Protein 1QWE (pdb70)

B-factor: mean 1.43, std 1.86, range [0.2, 11.05]

InterPro domains:
  IPR000719 Protein kinase domain [PS50011] (267-517)
  IPR000980 SH2 domain [PF00017] (148-230)
  IPR000980 SH2 domain [PS50001] (148-245)
  IPR000980 SH2 domain [SM00252] (146-236)
  IPR001245 Serine-threonine/tyrosine-protein kinase, catalytic domain [PF07714] (268-516)
  IPR001245 Serine-threonine/tyrosine-protein kinase, catalytic domain [PR00109] (338-351)
  IPR001245 Serine-threonine/tyrosine-protein kinase, catalytic domain [PR00109] (376-394)
  IPR001245 Serine-threonine/tyrosine-protein kinase, catalytic domain [PR00109] (424-434)
  IPR001245 Serine-threonine/tyrosine-protein kinase, catalytic domain [PR00109] (443-465)
  IPR001245 Serine-threonine/tyrosine-protein kinase, catalytic domain [PR00109] (487-509)
  IPR001452 SH3 domain [PF00018] (87-134)
  IPR001452 SH3 domain [PR00452] (84-94)
  IPR001452 SH3 domain [PR00452] (98-113)
  IPR001452 SH3 domain [PR00452] (115-124)
  IPR001452 SH3 domain [PR00452] (128-140)
  IPR001452 SH3 domain [PS50002] (81-142)
  IPR001452 SH3 domain [SM00326] (84-141)
  IPR008266 Tyrosine-protein kinase, active site [PS00109] (382-394)
  IPR011009 Protein kinase-like domain superfamily [SSF56112] (256-516)
  IPR017441 Protein kinase, ATP binding site [PS00107] (273-295)

Structure (mmCIF, N/CA/C/O backbone):
data_1QWE
#
_entry.id   1QWE
#
_cell.length_a   1.000
_cell.length_b   1.000
_cell.length_c   1.000
_cell.angle_alpha   90.00
_cell.angle_beta   90.00
_cell.angle_gamma   90.00
#
_symmetry.space_group_name_H-M   'P 1'
#
loop_
_entity.id
_entity.type
_entity.pdbx_description
1 polymer 'TYROSINE-PROTEIN KINASE TRANSFORMING PROTEIN SRC'
2 polymer ALA-PRO-PRO-LEU-PRO-PRO-ARG-ASN-ARG-PRO-ARG-LEU
#
loop_
_atom_site.group_PDB
_atom_site.id
_atom_site.type_symbol
_atom_site.label_atom_id
_atom_site.label_alt_id
_atom_site.label_comp_id
_atom_site.la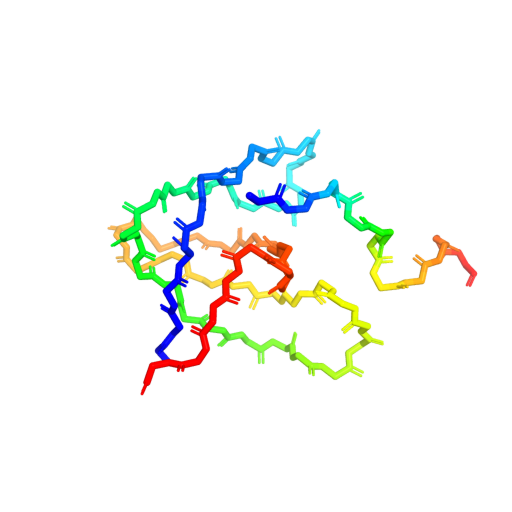bel_asym_id
_atom_site.label_entity_id
_atom_site.label_seq_id
_atom_site.pdbx_PDB_ins_code
_atom_site.Cartn_x
_atom_site.Cartn_y
_atom_site.Cartn_z
_atom_site.occupancy
_atom_site.B_iso_or_equiv
_atom_site.auth_seq_id
_atom_site.auth_comp_id
_atom_site.auth_asym_id
_atom_site.auth_atom_id
_atom_site.pdbx_PDB_model_num
ATOM 1 N N . THR A 1 9 ? 51.884 5.061 11.204 1.00 1.03 9 THR A N 1
ATOM 2 C CA . THR A 1 9 ? 50.639 5.472 10.496 1.00 0.62 9 THR A CA 1
ATOM 3 C C . THR A 1 9 ? 51.004 6.312 9.271 1.00 0.51 9 THR A C 1
ATOM 4 O O . THR A 1 9 ? 51.132 7.518 9.348 1.00 0.69 9 THR A O 1
ATOM 14 N N . PHE A 1 10 ? 51.171 5.686 8.139 1.00 0.40 10 PHE A N 1
ATOM 15 C CA . PHE A 1 10 ? 51.527 6.451 6.911 1.00 0.34 10 PHE A CA 1
ATOM 16 C C . PHE A 1 10 ? 50.287 6.603 6.027 1.00 0.35 10 PHE A C 1
ATOM 17 O O . PHE A 1 10 ? 49.241 6.052 6.308 1.00 0.48 10 PHE A O 1
ATOM 34 N N . VAL A 1 11 ? 50.395 7.346 4.960 1.00 0.34 11 VAL A N 1
ATOM 35 C CA . VAL A 1 11 ? 49.223 7.532 4.060 1.00 0.39 11 VAL A CA 1
ATOM 36 C C . VAL A 1 11 ? 49.687 7.486 2.603 1.00 0.35 11 VAL A C 1
ATOM 37 O O . VAL A 1 11 ? 50.572 8.215 2.201 1.00 0.43 11 VAL A O 1
ATOM 50 N N . ALA A 1 12 ? 49.098 6.635 1.808 1.00 0.38 12 ALA A N 1
ATOM 51 C CA . ALA A 1 12 ? 49.508 6.547 0.379 1.00 0.36 12 ALA A CA 1
ATOM 52 C C . ALA A 1 12 ? 48.972 7.760 -0.381 1.00 0.43 12 ALA A C 1
ATOM 53 O O . ALA A 1 12 ? 47.809 7.825 -0.727 1.00 0.69 12 ALA A O 1
ATOM 60 N N . LEU A 1 13 ? 49.812 8.722 -0.646 1.00 0.43 13 LEU A N 1
ATOM 61 C CA . LEU A 1 13 ? 49.352 9.931 -1.385 1.00 0.58 13 LEU A CA 1
ATOM 62 C C . LEU A 1 13 ? 48.741 9.509 -2.722 1.00 0.53 13 LEU A C 1
ATOM 63 O O . LEU A 1 13 ? 47.745 10.050 -3.160 1.00 0.75 13 LEU A O 1
ATOM 79 N N . TYR A 1 14 ? 49.336 8.551 -3.378 1.00 0.34 14 TYR A N 1
ATOM 80 C CA . TYR A 1 14 ? 48.796 8.099 -4.692 1.00 0.37 14 TYR A CA 1
ATOM 81 C C . TYR A 1 14 ? 48.340 6.644 -4.585 1.00 0.38 14 TYR A C 1
ATOM 82 O O . TYR A 1 14 ? 48.718 5.930 -3.678 1.00 0.58 14 TYR A O 1
ATOM 100 N N . ASP A 1 15 ? 47.543 6.194 -5.514 1.00 0.43 15 ASP A N 1
ATOM 101 C CA . ASP A 1 15 ? 47.081 4.780 -5.474 1.00 0.46 15 ASP A CA 1
ATOM 102 C C . ASP A 1 15 ? 48.196 3.893 -6.024 1.00 0.42 15 ASP A C 1
ATOM 103 O O . ASP A 1 15 ? 48.721 4.138 -7.093 1.00 0.57 15 ASP A O 1
ATOM 112 N N . TYR A 1 16 ? 48.579 2.874 -5.306 1.00 0.39 16 TYR A N 1
ATOM 113 C CA . TYR A 1 16 ? 49.673 2.000 -5.805 1.00 0.34 16 TYR A CA 1
ATOM 114 C C . TYR A 1 16 ? 49.102 0.672 -6.300 1.00 0.37 16 TYR A C 1
ATOM 115 O O . TYR A 1 16 ? 48.370 0.000 -5.601 1.00 0.44 16 TYR A O 1
ATOM 133 N N . GLU A 1 17 ? 49.436 0.291 -7.504 1.00 0.40 17 GLU A N 1
ATOM 134 C CA . GLU A 1 17 ? 48.921 -0.992 -8.058 1.00 0.45 17 GLU A CA 1
ATOM 135 C C . GLU A 1 17 ? 49.974 -2.087 -7.874 1.00 0.47 17 GLU A C 1
ATOM 136 O O . GLU A 1 17 ? 50.913 -2.193 -8.638 1.00 0.77 17 GLU A O 1
ATOM 148 N N . SER A 1 18 ? 49.824 -2.903 -6.868 1.00 0.56 18 SER A N 1
ATOM 149 C CA . SER A 1 18 ? 50.813 -3.992 -6.635 1.00 0.59 18 SER A CA 1
ATOM 150 C C . SER A 1 18 ? 50.974 -4.815 -7.915 1.00 0.49 18 SER A C 1
ATOM 151 O O . SER A 1 18 ? 50.008 -5.188 -8.550 1.00 0.57 18 SER A O 1
ATOM 159 N N . ARG A 1 19 ? 52.188 -5.102 -8.298 1.00 0.59 19 ARG A N 1
ATOM 160 C CA . ARG A 1 19 ? 52.406 -5.902 -9.536 1.00 0.69 19 ARG A CA 1
ATOM 161 C C . ARG A 1 19 ? 52.659 -7.363 -9.157 1.00 0.70 19 ARG A C 1
ATOM 162 O O . ARG A 1 19 ? 52.682 -8.238 -10.000 1.00 0.86 19 ARG A O 1
ATOM 183 N N . THR A 1 20 ? 52.847 -7.635 -7.895 1.00 0.69 20 THR A N 1
ATOM 184 C CA . THR A 1 20 ? 53.097 -9.039 -7.463 1.00 0.82 20 THR A CA 1
ATOM 185 C C . THR A 1 20 ? 52.260 -9.346 -6.220 1.00 0.80 20 THR A C 1
ATOM 186 O O . THR A 1 20 ? 51.591 -8.486 -5.682 1.00 0.82 20 THR A O 1
ATOM 197 N N . GLU A 1 21 ? 52.291 -10.566 -5.759 1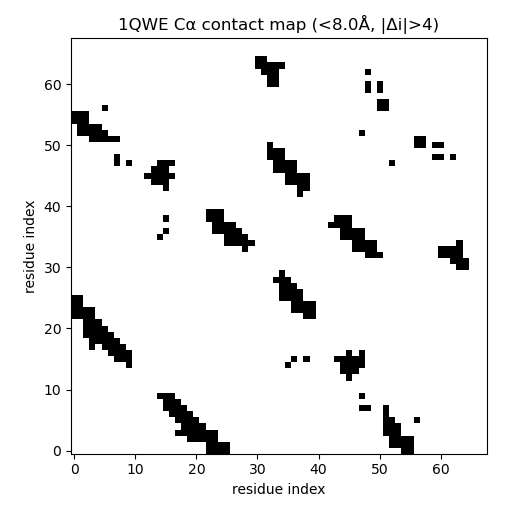.00 0.96 21 GLU A N 1
ATOM 198 C CA . GLU A 1 21 ? 51.496 -10.927 -4.551 1.00 1.03 21 GLU A CA 1
ATOM 199 C C . GLU A 1 21 ? 52.285 -10.566 -3.290 1.00 0.83 21 GLU A C 1
ATOM 200 O O . GLU A 1 21 ? 51.795 -10.686 -2.185 1.00 0.95 21 GLU A O 1
ATOM 212 N N . THR A 1 22 ? 53.505 -10.126 -3.445 1.00 0.70 22 THR A N 1
ATOM 213 C CA . THR A 1 22 ? 54.322 -9.761 -2.254 1.00 0.66 22 THR A CA 1
ATOM 214 C C . THR A 1 22 ? 54.109 -8.283 -1.918 1.00 0.56 22 THR A C 1
ATOM 215 O O . THR A 1 22 ? 54.782 -7.726 -1.075 1.00 0.80 22 THR A O 1
ATOM 226 N N . ASP A 1 23 ? 53.178 -7.643 -2.572 1.00 0.53 23 ASP A N 1
ATOM 227 C CA . ASP A 1 23 ? 52.928 -6.202 -2.286 1.00 0.42 23 ASP A CA 1
ATOM 228 C C . ASP A 1 23 ? 51.422 -5.945 -2.216 1.00 0.45 23 ASP A C 1
ATOM 229 O O . ASP A 1 23 ? 50.629 -6.696 -2.748 1.00 0.59 23 ASP A O 1
ATOM 238 N N . LEU A 1 24 ? 51.021 -4.890 -1.561 1.00 0.41 24 LEU A N 1
ATOM 239 C CA . LEU A 1 24 ? 49.567 -4.587 -1.454 1.00 0.51 24 LEU A CA 1
ATOM 240 C C . LEU A 1 24 ? 49.261 -3.279 -2.186 1.00 0.46 24 LEU A C 1
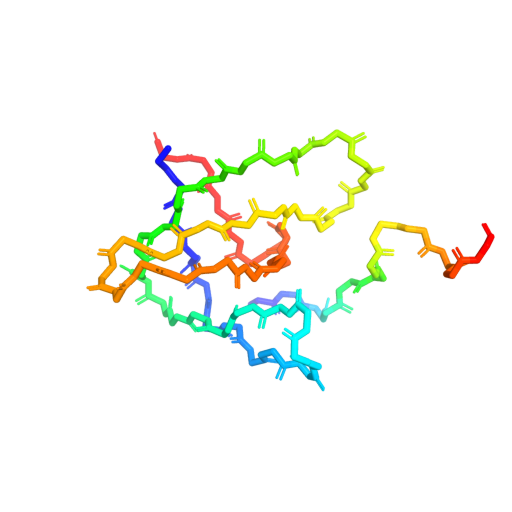ATOM 241 O O . LEU A 1 24 ? 49.922 -2.278 -1.994 1.00 0.58 24 LEU A O 1
ATOM 257 N N . SER A 1 25 ? 48.264 -3.283 -3.026 1.00 0.43 25 SER A N 1
ATOM 258 C CA . SER A 1 25 ? 47.910 -2.046 -3.777 1.00 0.41 25 SER A CA 1
ATOM 259 C C . SER A 1 25 ? 47.052 -1.136 -2.898 1.00 0.43 25 SER A C 1
ATOM 260 O O . SER A 1 25 ? 46.098 -1.574 -2.286 1.00 0.57 25 SER A O 1
ATOM 268 N N . PHE A 1 26 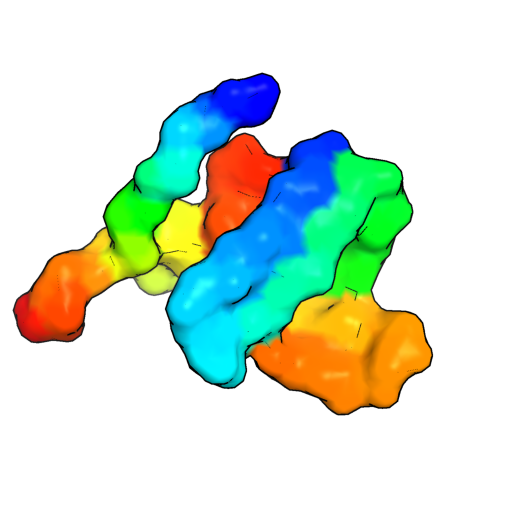? 47.368 0.131 -2.837 1.00 0.38 26 PHE A N 1
ATOM 269 C CA . PHE A 1 26 ? 46.544 1.050 -2.005 1.00 0.43 26 PHE A CA 1
ATOM 270 C C . PHE A 1 26 ? 45.970 2.166 -2.880 1.00 0.46 26 PHE A C 1
ATOM 271 O O . PHE A 1 26 ? 46.161 2.189 -4.079 1.00 0.48 26 PHE A O 1
ATOM 288 N N . LYS A 1 27 ? 45.258 3.087 -2.288 1.00 0.52 27 LYS A N 1
ATOM 289 C CA . LYS A 1 27 ? 44.663 4.196 -3.085 1.00 0.58 27 LYS A CA 1
ATOM 290 C C . LYS A 1 27 ? 45.051 5.540 -2.464 1.00 0.53 27 LYS A C 1
ATOM 291 O O . LYS A 1 27 ? 45.732 5.597 -1.459 1.00 0.54 27 LYS A O 1
ATOM 310 N N . LYS A 1 28 ? 44.623 6.622 -3.054 1.00 0.53 28 LYS A N 1
ATOM 311 C CA . LYS A 1 28 ? 44.967 7.960 -2.499 1.00 0.53 28 LYS A CA 1
ATOM 312 C C . LYS A 1 28 ? 44.123 8.227 -1.251 1.00 0.54 28 LYS A C 1
ATOM 313 O O . LYS A 1 28 ? 42.921 8.390 -1.326 1.00 0.72 28 LYS A O 1
ATOM 332 N N . GLY A 1 29 ? 44.743 8.274 -0.104 1.00 0.51 29 GLY A N 1
ATOM 333 C CA . GLY A 1 29 ? 43.976 8.530 1.147 1.00 0.57 29 GLY A CA 1
ATOM 334 C C . GLY A 1 29 ? 43.871 7.237 1.959 1.00 0.55 29 GLY A C 1
ATOM 335 O O . GLY A 1 29 ? 43.280 7.207 3.020 1.00 0.65 29 GLY A O 1
ATOM 339 N N . GLU A 1 30 ? 44.439 6.167 1.471 1.00 0.48 30 GLU A N 1
ATOM 340 C CA . GLU A 1 30 ? 44.368 4.881 2.220 1.00 0.50 30 GLU A CA 1
ATOM 341 C C . GLU A 1 30 ? 45.450 4.863 3.301 1.00 0.41 30 GLU A C 1
ATOM 342 O O . GLU A 1 30 ? 46.603 5.146 3.044 1.00 0.44 30 GLU A O 1
ATOM 354 N N . ARG A 1 31 ? 45.088 4.533 4.510 1.00 0.49 31 ARG A N 1
ATOM 355 C CA . ARG A 1 31 ? 46.097 4.498 5.605 1.00 0.47 31 ARG A CA 1
ATOM 356 C C . ARG A 1 31 ? 46.834 3.158 5.576 1.00 0.40 31 ARG A C 1
ATOM 357 O O . ARG A 1 31 ? 46.237 2.114 5.404 1.00 0.53 31 ARG A O 1
ATOM 378 N N . LEU A 1 32 ? 48.128 3.178 5.742 1.00 0.36 32 LEU A N 1
ATOM 379 C CA . LEU A 1 32 ? 48.901 1.905 5.724 1.00 0.36 32 LEU A CA 1
ATOM 380 C C . LEU A 1 32 ? 49.873 1.883 6.905 1.00 0.35 32 LEU A C 1
ATOM 381 O O . LEU A 1 32 ? 50.654 2.794 7.095 1.00 0.50 32 LEU A O 1
ATOM 397 N N . GLN A 1 33 ? 49.832 0.850 7.700 1.00 0.29 33 GLN A N 1
ATOM 398 C CA . GLN A 1 33 ? 50.755 0.773 8.866 1.00 0.31 33 GLN A CA 1
ATOM 399 C C . GLN A 1 33 ? 52.145 0.353 8.387 1.00 0.32 33 GLN A C 1
ATOM 400 O O . GLN A 1 33 ? 52.401 -0.809 8.137 1.00 0.57 33 GLN A O 1
ATOM 414 N N . ILE A 1 34 ? 53.045 1.288 8.255 1.00 0.33 34 ILE A N 1
ATOM 415 C CA . ILE A 1 34 ? 54.417 0.939 7.790 1.00 0.34 34 ILE A CA 1
ATOM 416 C C . ILE A 1 34 ? 54.997 -0.154 8.689 1.00 0.36 34 ILE A C 1
ATOM 417 O O . ILE A 1 34 ? 54.659 -0.262 9.851 1.00 0.58 34 ILE A O 1
ATOM 433 N N . VAL A 1 35 ? 55.871 -0.963 8.159 1.00 0.36 35 VAL A N 1
ATOM 434 C CA . VAL A 1 35 ? 56.479 -2.050 8.978 1.00 0.38 35 VAL A CA 1
ATOM 435 C C . VAL A 1 35 ? 58.000 -1.933 8.918 1.00 0.41 35 VAL A C 1
ATOM 436 O O . VAL A 1 35 ? 58.639 -1.490 9.852 1.00 0.51 35 VAL A O 1
ATOM 449 N N . ASN A 1 36 ? 58.582 -2.323 7.822 1.00 0.39 36 ASN A N 1
ATOM 450 C CA . ASN A 1 36 ? 60.062 -2.234 7.688 1.00 0.47 36 ASN A CA 1
ATOM 451 C C . ASN A 1 36 ? 60.408 -1.161 6.656 1.00 0.41 36 ASN A C 1
ATOM 452 O O . ASN A 1 36 ? 60.113 -1.296 5.484 1.00 0.42 36 ASN A O 1
ATOM 463 N N . ASN A 1 37 ? 61.025 -0.093 7.081 1.00 0.45 37 ASN A N 1
ATOM 464 C CA . ASN A 1 37 ? 61.383 0.990 6.124 1.00 0.47 37 ASN A CA 1
ATOM 465 C C . ASN A 1 37 ? 62.880 1.289 6.223 1.00 0.54 37 ASN A C 1
ATOM 466 O O . ASN A 1 37 ? 63.290 2.428 6.318 1.00 0.77 37 ASN A O 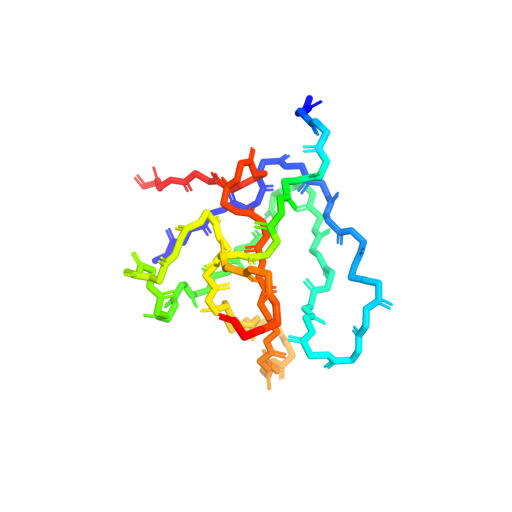1
ATOM 477 N N . THR A 1 38 ? 63.700 0.275 6.200 1.00 0.66 38 THR A N 1
ATOM 478 C CA . THR A 1 38 ? 65.168 0.505 6.291 1.00 0.77 38 THR A CA 1
ATOM 479 C C . THR A 1 38 ? 65.878 -0.298 5.199 1.00 0.97 38 THR A C 1
ATOM 480 O O . THR A 1 38 ? 67.086 -0.422 5.191 1.00 1.31 38 THR A O 1
ATOM 491 N N . GLU A 1 39 ? 65.136 -0.843 4.273 1.00 1.00 39 GLU A N 1
ATOM 492 C CA . GLU A 1 39 ? 65.769 -1.634 3.182 1.00 1.26 39 GLU A CA 1
ATOM 493 C C . GLU A 1 39 ? 66.129 -0.702 2.026 1.00 0.91 39 GLU A C 1
ATOM 494 O O . GLU A 1 39 ? 67.277 -0.578 1.647 1.00 1.43 39 GLU A O 1
ATOM 506 N N . GLY A 1 40 ? 65.156 -0.044 1.467 1.00 0.71 40 GLY A N 1
ATOM 507 C CA . GLY A 1 40 ? 65.436 0.885 0.336 1.00 0.57 40 GLY A CA 1
ATOM 508 C C . GLY A 1 40 ? 64.284 1.880 0.191 1.00 0.46 40 GLY A C 1
ATOM 509 O O . GLY A 1 40 ? 63.870 2.508 1.146 1.00 0.61 40 GLY A O 1
ATOM 513 N N . ASP A 1 41 ? 63.764 2.032 -0.996 1.00 0.38 41 ASP A N 1
ATOM 514 C CA . ASP A 1 41 ? 62.641 2.990 -1.200 1.00 0.37 41 ASP A CA 1
ATOM 515 C C . ASP A 1 41 ? 61.308 2.271 -0.985 1.00 0.35 41 ASP A C 1
ATOM 516 O O . ASP A 1 41 ? 60.272 2.892 -0.861 1.00 0.59 41 ASP A O 1
ATOM 525 N N . TRP A 1 42 ? 61.322 0.968 -0.940 1.00 0.26 42 TRP A N 1
ATOM 526 C CA . TRP A 1 42 ? 60.050 0.221 -0.731 1.00 0.22 42 TRP A CA 1
ATOM 527 C C . TRP A 1 42 ? 60.000 -0.300 0.707 1.00 0.20 42 TRP A C 1
ATOM 528 O O . TRP A 1 42 ? 60.979 -0.785 1.237 1.00 0.25 42 TRP A O 1
ATOM 549 N N . TRP A 1 43 ? 58.866 -0.191 1.343 1.00 0.25 43 TRP A N 1
ATOM 550 C CA . TRP A 1 43 ? 58.745 -0.663 2.751 1.00 0.26 43 TRP A CA 1
ATOM 551 C C . TRP A 1 43 ? 57.597 -1.668 2.857 1.00 0.27 43 TRP A C 1
ATOM 552 O O . TRP A 1 43 ? 56.753 -1.751 1.989 1.00 0.30 43 TRP A O 1
ATOM 573 N N . LEU A 1 44 ? 57.547 -2.426 3.917 1.00 0.27 44 LEU A N 1
ATOM 574 C CA . LEU A 1 44 ? 56.439 -3.409 4.069 1.00 0.30 44 LEU A CA 1
ATOM 575 C C . LEU A 1 44 ? 55.282 -2.742 4.815 1.00 0.32 44 LEU A C 1
ATOM 576 O O . LEU A 1 44 ? 55.410 -2.365 5.962 1.00 0.55 44 LEU A O 1
ATOM 592 N N . ALA A 1 45 ? 54.156 -2.582 4.174 1.00 0.29 45 ALA A N 1
ATOM 593 C CA . ALA A 1 45 ? 53.008 -1.926 4.859 1.00 0.30 45 ALA A CA 1
ATOM 594 C C . ALA A 1 45 ? 51.941 -2.965 5.205 1.00 0.27 45 ALA A C 1
ATOM 595 O O . ALA A 1 45 ? 51.836 -4.000 4.577 1.00 0.36 45 ALA A O 1
ATOM 602 N N . HIS A 1 46 ? 51.144 -2.688 6.201 1.00 0.29 46 HIS A N 1
ATOM 603 C CA . HIS A 1 46 ? 50.075 -3.646 6.597 1.00 0.32 46 HIS A CA 1
ATOM 604 C C . HIS A 1 46 ? 48.719 -2.937 6.532 1.00 0.37 46 HIS A C 1
ATOM 605 O O . HIS A 1 46 ? 48.439 -2.041 7.304 1.00 0.43 46 HIS A O 1
ATOM 619 N N . SER A 1 47 ? 47.876 -3.330 5.617 1.00 0.48 47 SER A N 1
ATOM 620 C CA . SER A 1 47 ? 46.542 -2.676 5.504 1.00 0.62 47 SER A CA 1
ATOM 621 C C . SER A 1 47 ? 45.710 -2.998 6.747 1.00 0.71 47 SER A C 1
ATOM 622 O O . SER A 1 47 ? 45.574 -4.141 7.136 1.00 0.77 47 SER A O 1
ATOM 630 N N . LEU A 1 48 ? 45.150 -1.999 7.372 1.00 0.84 48 LEU A N 1
ATOM 631 C CA . LEU A 1 48 ? 44.327 -2.248 8.588 1.00 1.00 48 LEU A CA 1
ATOM 632 C C . LEU A 1 48 ? 42.871 -2.477 8.179 1.00 1.17 48 LEU A C 1
ATOM 633 O O . LEU A 1 48 ? 42.069 -2.967 8.949 1.00 1.35 48 LEU A O 1
ATOM 649 N N . THR A 1 49 ? 42.522 -2.125 6.972 1.00 1.35 49 THR A N 1
ATOM 650 C CA . THR A 1 49 ? 41.118 -2.324 6.515 1.00 1.57 49 THR A CA 1
ATOM 651 C C . THR A 1 49 ? 40.795 -3.819 6.497 1.00 1.55 49 THR A C 1
ATOM 652 O O . THR A 1 49 ? 39.828 -4.263 7.084 1.00 1.67 49 THR A O 1
ATOM 663 N N . THR A 1 50 ? 41.597 -4.600 5.827 1.00 1.55 50 THR A N 1
ATOM 664 C CA . THR A 1 50 ? 41.336 -6.066 5.773 1.00 1.66 50 THR A CA 1
ATOM 665 C C . THR A 1 50 ? 42.322 -6.793 6.690 1.00 1.43 50 THR A C 1
ATOM 666 O O . THR A 1 50 ? 42.000 -7.798 7.292 1.00 1.78 50 THR A O 1
ATOM 677 N N . GLY A 1 51 ? 43.522 -6.292 6.800 1.00 1.09 51 GLY A N 1
ATOM 678 C CA . GLY A 1 51 ? 44.528 -6.955 7.678 1.00 0.94 51 GLY A CA 1
ATOM 679 C C . GLY A 1 51 ? 45.424 -7.863 6.834 1.00 0.77 51 GLY A C 1
ATOM 680 O O . GLY A 1 51 ? 45.512 -9.053 7.064 1.00 0.95 51 GLY A O 1
ATOM 684 N N . GLN A 1 52 ? 46.091 -7.311 5.856 1.00 0.64 52 GLN A N 1
ATOM 685 C CA . GLN A 1 52 ? 46.981 -8.143 4.998 1.00 0.57 52 GLN A CA 1
ATOM 686 C C . GLN A 1 52 ? 48.329 -7.439 4.829 1.00 0.47 52 GLN A C 1
ATOM 687 O O . GLN A 1 52 ? 48.423 -6.231 4.909 1.00 0.54 52 GLN A O 1
ATOM 701 N N . THR A 1 53 ? 49.374 -8.186 4.594 1.00 0.48 53 THR A N 1
ATOM 702 C CA . THR A 1 53 ? 50.714 -7.557 4.419 1.00 0.43 53 THR A CA 1
ATOM 703 C C . THR A 1 53 ? 50.959 -7.295 2.932 1.00 0.35 53 THR A C 1
ATOM 704 O O . THR A 1 53 ? 50.363 -7.917 2.075 1.00 0.45 53 THR A O 1
ATOM 715 N N . GLY A 1 54 ? 51.834 -6.381 2.618 1.00 0.32 54 GLY A N 1
ATOM 716 C CA . GLY A 1 54 ? 52.116 -6.087 1.186 1.00 0.38 54 GLY A CA 1
ATOM 717 C C . GLY A 1 54 ? 53.089 -4.913 1.080 1.00 0.33 54 GLY A C 1
ATOM 718 O O . GLY A 1 54 ? 52.803 -3.813 1.513 1.00 0.32 54 GLY A O 1
ATOM 722 N N . TYR A 1 55 ? 54.237 -5.135 0.500 1.00 0.34 55 TYR A N 1
ATOM 723 C CA . TYR A 1 55 ? 55.221 -4.036 0.354 1.00 0.33 55 TYR A CA 1
ATOM 724 C C . TYR A 1 55 ? 54.510 -2.795 -0.190 1.00 0.31 55 TYR A C 1
ATOM 725 O O . TYR A 1 55 ? 53.344 -2.833 -0.528 1.00 0.52 55 TYR A O 1
ATOM 743 N N . ILE A 1 56 ? 55.202 -1.694 -0.275 1.00 0.33 56 ILE A N 1
ATOM 744 C CA . ILE A 1 56 ? 54.567 -0.451 -0.792 1.00 0.29 56 ILE A CA 1
ATOM 745 C C . ILE A 1 56 ? 55.661 0.519 -1.246 1.00 0.25 56 ILE A C 1
ATOM 746 O O . ILE A 1 56 ? 56.722 0.569 -0.658 1.00 0.25 56 ILE A O 1
ATOM 762 N N . PRO A 1 57 ? 55.367 1.271 -2.274 1.00 0.24 57 PRO A N 1
ATOM 763 C CA . PRO A 1 57 ? 56.309 2.262 -2.820 1.00 0.23 57 PRO A CA 1
ATOM 764 C C . PRO A 1 57 ? 56.366 3.490 -1.904 1.00 0.21 57 PRO A C 1
ATOM 765 O O . PRO A 1 57 ? 55.389 4.188 -1.719 1.00 0.23 57 PRO A O 1
ATOM 776 N N . SER A 1 58 ? 57.504 3.743 -1.315 1.00 0.23 58 SER A N 1
ATOM 777 C CA . SER A 1 58 ? 57.635 4.905 -0.394 1.00 0.25 58 SER A CA 1
ATOM 778 C C . SER A 1 58 ? 57.469 6.218 -1.161 1.00 0.26 58 SER A C 1
ATOM 779 O O . SER A 1 58 ? 57.050 7.216 -0.609 1.00 0.29 58 SER A O 1
ATOM 787 N N . ASN A 1 59 ? 57.797 6.234 -2.422 1.00 0.28 59 ASN A N 1
ATOM 788 C CA . ASN A 1 59 ? 57.661 7.487 -3.205 1.00 0.33 59 ASN A CA 1
ATOM 789 C C . ASN A 1 59 ? 56.177 7.812 -3.388 1.00 0.35 59 ASN A C 1
ATOM 790 O O . ASN A 1 59 ? 55.816 8.885 -3.831 1.00 0.46 59 ASN A O 1
ATOM 801 N N . TYR A 1 60 ? 55.315 6.889 -3.060 1.00 0.33 60 TYR A N 1
ATOM 802 C CA . TYR A 1 60 ? 53.855 7.137 -3.224 1.00 0.35 60 TYR A CA 1
ATOM 803 C C . TYR A 1 60 ? 53.215 7.390 -1.857 1.00 0.38 60 TYR A C 1
ATOM 804 O O . TYR A 1 60 ? 52.086 7.830 -1.764 1.00 0.57 60 TYR A O 1
ATOM 822 N N . VAL A 1 61 ? 53.923 7.113 -0.794 1.00 0.28 61 VAL A N 1
ATOM 823 C CA . VAL A 1 61 ? 53.343 7.338 0.561 1.00 0.30 61 VAL A CA 1
ATOM 824 C C . VAL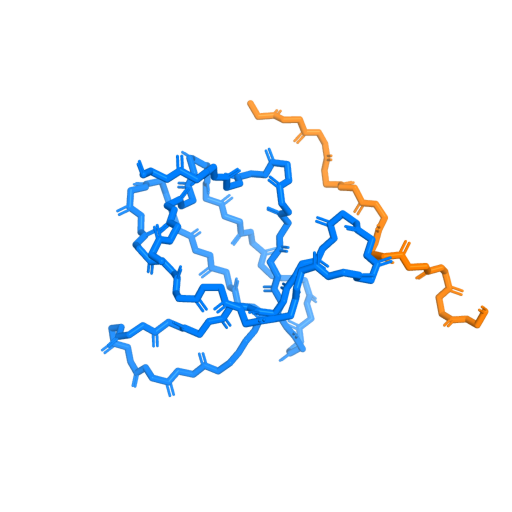 A 1 61 ? 54.125 8.433 1.280 1.00 0.34 61 VAL A C 1
ATOM 825 O O . VAL A 1 61 ? 55.207 8.813 0.878 1.00 0.50 61 VAL A O 1
ATOM 838 N N . ALA A 1 62 ? 53.579 8.939 2.346 1.00 0.37 62 ALA A N 1
ATOM 839 C CA . ALA A 1 62 ? 54.276 10.012 3.109 1.00 0.40 62 ALA A CA 1
ATOM 840 C C . ALA A 1 62 ? 53.962 9.860 4.600 1.00 0.38 62 ALA A C 1
ATOM 841 O O . ALA A 1 62 ? 52.921 9.347 4.963 1.00 0.50 62 ALA A O 1
ATOM 848 N N . PRO A 1 63 ? 54.876 10.310 5.420 1.00 0.39 63 PRO A N 1
ATOM 849 C CA . PRO A 1 63 ? 54.732 10.240 6.885 1.00 0.47 63 PRO A CA 1
ATOM 850 C C . PRO A 1 63 ? 53.791 11.341 7.382 1.00 0.55 63 PRO A C 1
ATOM 851 O O . PRO A 1 63 ? 54.056 12.516 7.225 1.00 0.81 63 PRO A O 1
ATOM 862 N N . SER A 1 64 ? 52.693 10.969 7.982 1.00 0.68 64 SER A N 1
ATOM 863 C CA . SER A 1 64 ? 51.738 11.993 8.489 1.00 0.85 64 SER A CA 1
ATOM 864 C C . SER A 1 64 ? 51.976 12.215 9.984 1.00 1.30 64 SER A C 1
ATOM 865 O O . SER A 1 64 ? 52.181 13.355 10.368 1.00 1.99 64 SER A O 1
ATOM 874 N N . ALA B 2 1 ? 52.477 12.071 -9.058 1.00 0.78 71 ALA B N 1
ATOM 875 C CA . ALA B 2 1 ? 53.173 10.870 -8.516 1.00 0.72 71 ALA B CA 1
ATOM 876 C C . ALA B 2 1 ? 54.338 10.492 -9.439 1.00 0.58 71 ALA B C 1
ATOM 877 O O . ALA B 2 1 ? 54.221 10.574 -10.645 1.00 0.60 71 ALA B O 1
ATOM 886 N N . PRO B 2 2 ? 55.429 10.085 -8.839 1.00 0.56 72 PRO B N 1
ATOM 887 C CA . PRO B 2 2 ? 56.639 9.679 -9.576 1.00 0.57 72 PRO B CA 1
ATOM 888 C C . PRO B 2 2 ? 56.467 8.268 -10.147 1.00 0.53 72 PRO B C 1
ATOM 889 O O . PRO B 2 2 ? 55.490 7.602 -9.869 1.00 0.49 72 PRO B O 1
ATOM 900 N N . PRO B 2 3 ? 57.429 7.854 -10.929 1.00 0.59 73 PRO B N 1
ATOM 901 C CA . PRO B 2 3 ? 57.424 6.521 -11.558 1.00 0.60 73 PRO B CA 1
ATOM 902 C C . PRO B 2 3 ? 57.776 5.444 -10.527 1.00 0.53 73 PRO B C 1
ATOM 903 O O . PRO B 2 3 ? 58.623 5.638 -9.678 1.00 0.67 73 PRO B O 1
ATOM 914 N N . LEU B 2 4 ? 57.128 4.312 -10.591 1.00 0.44 74 LEU B N 1
ATOM 915 C CA . LEU B 2 4 ? 57.424 3.229 -9.611 1.00 0.38 74 LEU B CA 1
ATOM 916 C C .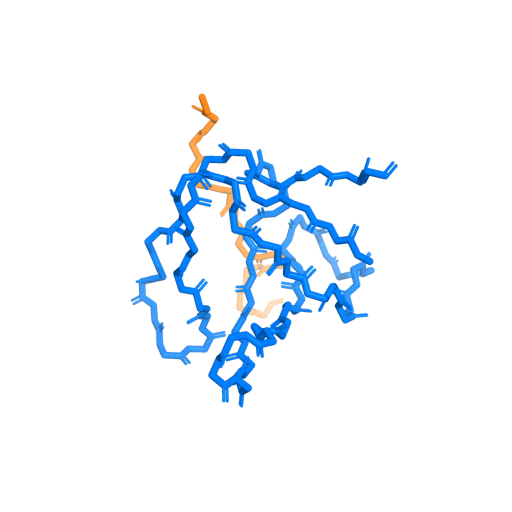 LEU B 2 4 ? 58.944 3.032 -9.514 1.00 0.42 74 LEU B C 1
ATOM 917 O O . LEU B 2 4 ? 59.595 2.784 -10.510 1.00 0.53 74 LEU B O 1
ATOM 933 N N . PRO B 2 5 ? 59.467 3.150 -8.317 1.00 0.43 75 PRO B N 1
ATOM 934 C CA . PRO B 2 5 ? 60.909 2.990 -8.063 1.00 0.52 75 PRO B CA 1
ATOM 935 C C . PRO B 2 5 ? 61.284 1.504 -8.014 1.00 0.43 75 PRO B C 1
ATOM 936 O O . PRO B 2 5 ? 60.422 0.648 -8.025 1.00 0.34 75 PRO B O 1
ATOM 947 N N . PRO B 2 6 ? 62.565 1.248 -7.953 1.00 0.55 76 PRO B N 1
ATOM 948 C CA . PRO B 2 6 ? 63.100 -0.124 -7.891 1.00 0.56 76 PRO B CA 1
ATOM 949 C C . PRO B 2 6 ? 62.912 -0.697 -6.484 1.00 0.50 76 PRO B C 1
ATOM 950 O O . PRO B 2 6 ? 63.324 -0.107 -5.504 1.00 0.60 76 PRO B O 1
ATOM 961 N N . ARG B 2 7 ? 62.284 -1.835 -6.373 1.00 0.55 77 ARG B N 1
ATOM 962 C CA . ARG B 2 7 ? 62.063 -2.432 -5.027 1.00 0.63 77 ARG B CA 1
ATOM 963 C C . ARG B 2 7 ? 63.385 -2.508 -4.266 1.00 0.65 77 ARG B C 1
ATOM 964 O O . ARG B 2 7 ? 64.281 -3.241 -4.634 1.00 0.88 77 ARG B O 1
ATOM 985 N N . ASN B 2 8 ? 63.491 -1.756 -3.200 1.00 0.84 78 ASN B N 1
ATOM 986 C CA . ASN B 2 8 ? 64.735 -1.749 -2.365 1.00 0.92 78 ASN B CA 1
ATOM 987 C C . ASN B 2 8 ? 65.964 -2.077 -3.218 1.00 1.35 78 ASN B C 1
ATOM 988 O O . ASN B 2 8 ? 66.579 -1.207 -3.801 1.00 2.06 78 ASN B O 1
ATOM 999 N N . ARG B 2 9 ? 66.325 -3.330 -3.291 1.00 1.78 79 ARG B N 1
ATOM 1000 C CA . ARG B 2 9 ? 67.513 -3.722 -4.099 1.00 2.40 79 ARG B CA 1
ATOM 1001 C C . ARG B 2 9 ? 67.070 -4.645 -5.238 1.00 3.22 79 ARG B C 1
ATOM 1002 O O . ARG B 2 9 ? 65.975 -5.171 -5.217 1.00 3.86 79 ARG B O 1
ATOM 1023 N N . PRO B 2 10 ? 67.940 -4.814 -6.201 1.00 3.67 80 PRO B N 1
ATOM 1024 C CA . PRO B 2 10 ? 67.673 -5.671 -7.369 1.00 4.80 80 PRO B CA 1
ATOM 1025 C C . PRO B 2 10 ? 67.834 -7.147 -6.996 1.00 5.38 80 PRO B C 1
ATOM 1026 O O . PRO B 2 10 ? 68.931 -7.656 -6.920 1.00 5.44 80 PRO B O 1
ATOM 1037 N N . ARG B 2 11 ? 66.739 -7.826 -6.763 1.00 6.09 81 ARG B N 1
ATOM 1038 C CA . ARG B 2 11 ? 66.785 -9.276 -6.389 1.00 6.92 81 ARG B CA 1
ATOM 1039 C C . ARG B 2 11 ? 67.991 -9.559 -5.480 1.00 7.70 81 ARG B C 1
ATOM 1040 O O . ARG B 2 11 ? 67.880 -9.528 -4.271 1.00 8.21 81 ARG B O 1
ATOM 1061 N N . LEU B 2 12 ? 69.141 -9.836 -6.039 1.00 8.08 82 LEU B N 1
ATOM 1062 C CA . LEU B 2 12 ? 70.331 -10.118 -5.188 1.00 9.08 82 LEU B CA 1
ATOM 1063 C C . LEU B 2 12 ? 71.314 -8.949 -5.281 1.00 9.59 82 LEU B C 1
ATOM 1064 O O . LEU B 2 12 ? 71.422 -8.213 -4.314 1.00 9.78 82 LEU B O 1
#

Nearest PDB structures (foldseek):
  5ob0-assembly1_A  TM=9.408E-01  e=2.760E-0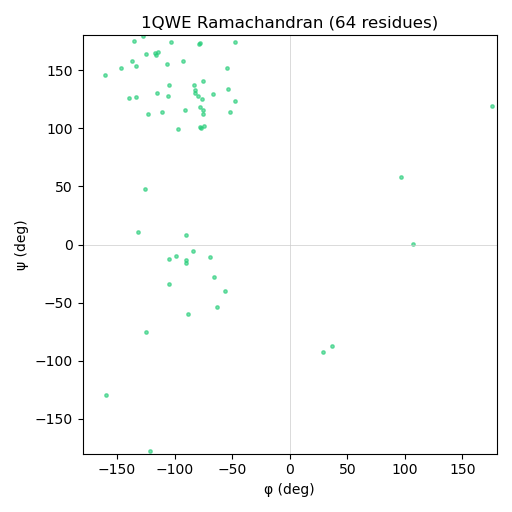9  Gallus gallus
  5ob1-assembly1_A  TM=9.343E-01  e=3.969E-09  Gallus gallus
  5ob2-assembly1_A  TM=9.400E-01  e=4.760E-09  Gallus gallus
  1prl-assembly1_C  TM=9.165E-01  e=2.445E-09  Gallus gallus
  1rlp-assembly1_C  TM=9.048E-01  e=3.516E-09  Gallus gallus

Solvent-accessible surface area: 4749 Å² total; per-residue (Å²): 108,40,32,0,76,69,68,2,140,34,169,70,180,78,6,40,60,3,138,162,54,49,150,1,87,30,81,78,79,114,110,31,75,12,46,39,0,49,11,103,118,119,40,111,78,1,86,0,0,14,40,25,9,28,104,133,95,52,117,66,22,105,95,42,135,95,175,166

Secondary structure (DSSP, 8-state):
-EEESS-B--SSTTB--B-TTEEEEE---SSSSEEEEEETTTTEEEEEEGGGEEE-/-PPPPP-SS---

Organism: Avian sarcoma virus (strain rASV1441) (NCBI:txid11894)

Sequence (68 aa):
TFVALYDYESRTETDLSFKKGERLQIVNNTEGDWWLAHSLTTGQTGYIPSNYVAPSAPPLPPRNRPRL

Radius of gyration: 10.74 Å; Cα contacts (8 Å, |Δi|>4): 159; chains: 2; bounding box: 29×23×22 Å

Foldseek 3Di:
DKFQCAFADDPDPQADTGHHGFDWQWDADPPPQKTWTFRPVVTHIGIGGNVRMDHD/DDDDDDDPDDPD

CATH classification: 2.30.30.40